Protein AF-A0A9P3IAA7-F1 (afdb_monomer)

Solvent-accessible surface area (backbone atoms only — not comparable to full-atom values): 5775 Å² total; per-residue (Å²): 60,91,82,37,46,45,64,31,39,49,47,70,70,75,93,69,90,48,53,75,77,46,44,29,39,16,60,76,78,77,61,76,45,78,40,47,75,48,94,86,63,63,28,34,35,35,47,88,70,21,44,81,40,59,18,89,71,31,34,26,15,42,34,41,32,26,40,38,99,86,71,50,74,48,78,49,77,42,77,58,59,39,51,36,80,66,60,62,57,66,86,73,89,83,85,84,88,129

Nearest PDB structures (foldseek):
  7ox5-assembly2_C  TM=5.472E-01  e=3.573E-01  Homo sapiens
  7ox5-assembly4_G  TM=4.631E-01  e=7.763E-01  Homo sapiens
  7ox5-assembly1_A  TM=4.453E-01  e=1.790E+00  Homo sapiens
  8cem-assembly1_E  TM=3.530E-01  e=1.589E+00  Bos taurus

Radius of gyration: 12.94 Å; Cα contacts (8 Å, |Δi|>4): 190; chains: 1; bounding box: 30×28×33 Å

Structure (mmCIF, N/CA/C/O backbone):
data_AF-A0A9P3IAA7-F1
#
_entry.id   AF-A0A9P3IAA7-F1
#
loop_
_atom_site.group_PDB
_atom_site.id
_atom_site.type_symbol
_atom_site.label_atom_id
_atom_site.label_alt_id
_atom_site.label_comp_id
_atom_site.label_asym_id
_atom_site.label_entity_id
_atom_site.label_seq_id
_atom_site.pdbx_PDB_ins_code
_atom_site.Cartn_x
_atom_site.Cartn_y
_atom_site.Cartn_z
_atom_site.occupancy
_atom_site.B_iso_or_equiv
_atom_site.auth_seq_id
_atom_site.auth_comp_id
_atom_site.auth_asym_id
_atom_site.auth_atom_id
_atom_site.pdbx_PDB_model_num
ATOM 1 N N . MET A 1 1 ? -3.677 8.009 -9.452 1.00 58.97 1 MET A N 1
ATOM 2 C CA . MET A 1 1 ? -4.013 9.448 -9.446 1.00 58.97 1 MET A CA 1
ATOM 3 C C . MET A 1 1 ? -3.093 10.214 -10.387 1.00 58.97 1 MET A C 1
ATOM 5 O O . MET A 1 1 ? -1.953 9.780 -10.540 1.00 58.97 1 MET A O 1
ATOM 9 N N . PRO A 1 2 ? -3.538 11.320 -11.012 1.00 60.94 2 PRO A N 1
ATOM 10 C CA . PRO A 1 2 ? -2.639 12.205 -11.751 1.00 60.94 2 PRO A CA 1
ATOM 11 C C . PRO A 1 2 ? -1.542 12.714 -10.799 1.00 60.94 2 PRO A C 1
ATOM 13 O O . PRO A 1 2 ? -1.855 13.209 -9.721 1.00 60.94 2 PRO A O 1
ATOM 16 N N . GLY A 1 3 ? -0.266 12.527 -11.150 1.00 81.12 3 GLY A N 1
ATOM 17 C CA . GLY A 1 3 ? 0.886 12.977 -10.349 1.00 81.12 3 GLY A CA 1
ATOM 18 C C . GLY A 1 3 ? 1.709 11.876 -9.666 1.00 81.12 3 GLY A C 1
ATOM 19 O O . GLY A 1 3 ? 2.835 12.147 -9.249 1.00 81.12 3 GLY A O 1
ATOM 20 N N . SER A 1 4 ? 1.214 10.633 -9.589 1.00 88.56 4 SER A N 1
ATOM 21 C CA . SER A 1 4 ? 2.032 9.510 -9.105 1.00 88.56 4 SER A CA 1
ATOM 22 C C . SER A 1 4 ? 3.189 9.212 -10.062 1.00 88.56 4 SER A C 1
ATOM 24 O O . SER A 1 4 ? 3.004 9.159 -11.275 1.00 88.56 4 SER A O 1
ATOM 26 N N . ASN A 1 5 ? 4.380 8.986 -9.523 1.00 89.25 5 ASN A N 1
ATOM 27 C CA . ASN A 1 5 ? 5.586 8.605 -10.252 1.00 89.25 5 ASN A CA 1
ATOM 28 C C . ASN A 1 5 ? 6.504 7.773 -9.326 1.00 89.25 5 ASN A C 1
ATOM 30 O O . ASN A 1 5 ? 6.193 7.628 -8.143 1.00 89.25 5 ASN A O 1
ATOM 34 N N . PRO A 1 6 ? 7.628 7.214 -9.811 1.00 87.12 6 PRO A N 1
ATOM 35 C CA . PRO A 1 6 ? 8.503 6.387 -8.978 1.00 87.12 6 PRO A CA 1
ATOM 36 C C . PRO A 1 6 ? 9.022 7.050 -7.691 1.00 87.12 6 PRO A C 1
ATOM 38 O O . PRO A 1 6 ? 9.380 6.326 -6.774 1.00 87.12 6 PRO A O 1
ATOM 41 N N . TYR A 1 7 ? 9.048 8.382 -7.597 1.00 89.88 7 TYR A N 1
ATOM 42 C CA . TYR A 1 7 ? 9.532 9.143 -6.435 1.00 89.88 7 TYR A CA 1
ATOM 43 C C . TYR A 1 7 ? 8.407 9.751 -5.586 1.00 89.88 7 TYR A C 1
ATOM 45 O O . TYR A 1 7 ? 8.663 10.346 -4.543 1.00 89.88 7 TYR A O 1
ATOM 53 N N . TRP A 1 8 ? 7.162 9.638 -6.044 1.00 92.12 8 TRP A N 1
ATOM 54 C CA . TRP A 1 8 ? 5.985 10.131 -5.346 1.00 92.12 8 TRP A CA 1
ATOM 55 C C . TRP A 1 8 ? 4.815 9.203 -5.630 1.00 92.12 8 TRP A C 1
ATOM 57 O O . TRP A 1 8 ? 4.233 9.216 -6.716 1.00 92.12 8 TRP A O 1
ATOM 67 N N . PHE A 1 9 ? 4.456 8.387 -4.651 1.00 93.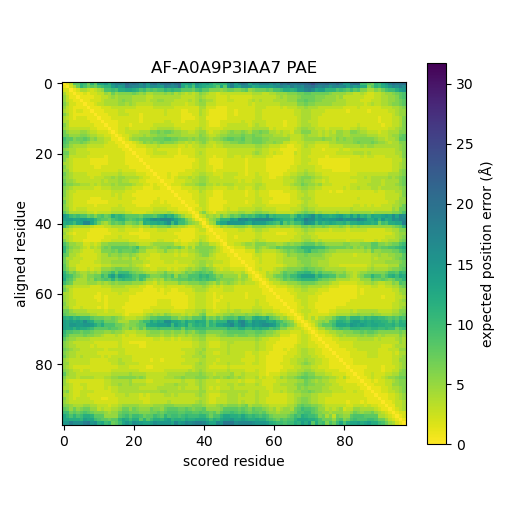69 9 PHE A N 1
ATOM 68 C CA . PHE A 1 9 ? 3.396 7.409 -4.802 1.00 93.69 9 PHE A CA 1
ATOM 69 C C . PHE A 1 9 ? 2.119 7.890 -4.128 1.00 93.69 9 PHE A C 1
ATOM 71 O O . PHE A 1 9 ? 2.148 8.325 -2.980 1.00 93.69 9 PHE A O 1
ATOM 78 N N . ALA A 1 10 ? 0.999 7.794 -4.839 1.00 94.31 10 ALA A N 1
ATOM 79 C CA . ALA A 1 10 ? -0.314 8.130 -4.308 1.00 94.31 10 ALA A CA 1
ATOM 80 C C . ALA A 1 10 ? -1.324 7.086 -4.774 1.00 94.31 10 ALA A C 1
ATOM 82 O O . ALA A 1 10 ? -1.442 6.830 -5.976 1.00 94.31 10 ALA A O 1
ATOM 83 N N . ILE A 1 11 ? -2.058 6.507 -3.831 1.00 93.62 11 ILE A N 1
ATOM 84 C CA . ILE A 1 11 ? -3.126 5.550 -4.111 1.00 93.62 11 ILE A CA 1
ATOM 85 C C . ILE A 1 11 ? -4.406 5.982 -3.435 1.00 93.62 11 ILE A C 1
ATOM 87 O O . ILE A 1 11 ? -4.388 6.538 -2.340 1.00 93.62 11 ILE A O 1
ATOM 91 N N . GLN A 1 12 ? -5.510 5.697 -4.107 1.00 93.56 12 GLN A N 1
ATOM 92 C CA . GLN A 1 12 ? -6.836 5.804 -3.535 1.00 93.56 12 GLN A CA 1
ATOM 93 C C . GLN A 1 12 ? -7.308 4.399 -3.187 1.00 93.56 12 GLN A C 1
ATOM 95 O O . GLN A 1 12 ? -7.150 3.491 -4.003 1.00 93.56 12 GLN A O 1
ATOM 100 N N . ILE A 1 13 ? -7.864 4.228 -1.993 1.00 92.12 13 ILE A N 1
ATOM 101 C CA . ILE A 1 13 ? -8.488 2.968 -1.587 1.00 92.12 13 ILE A CA 1
ATOM 102 C C . ILE A 1 13 ? -10.001 3.114 -1.758 1.00 92.12 13 ILE A C 1
ATOM 104 O O . ILE A 1 13 ? -10.590 4.074 -1.266 1.00 92.12 13 ILE A O 1
ATOM 108 N N . LEU A 1 14 ? -10.608 2.184 -2.492 1.00 90.38 14 LEU A N 1
ATOM 109 C CA . LEU A 1 14 ? -12.031 2.169 -2.836 1.00 90.38 14 LEU A CA 1
ATOM 110 C C . LEU A 1 14 ? -12.649 0.827 -2.425 1.00 90.38 14 LEU A C 1
ATOM 112 O O . LEU A 1 14 ? -11.933 -0.164 -2.305 1.00 90.38 14 LEU A O 1
ATOM 116 N N . GLY A 1 15 ? -13.974 0.793 -2.253 1.00 87.12 15 GLY A N 1
ATOM 117 C CA . GLY A 1 15 ? -14.717 -0.449 -1.985 1.00 87.12 15 GLY A CA 1
ATOM 118 C C . GLY A 1 15 ? -14.533 -1.034 -0.581 1.00 87.12 15 GLY A C 1
ATOM 119 O O . GLY A 1 15 ? -14.878 -2.189 -0.361 1.00 87.12 15 GLY A O 1
ATOM 120 N N . VAL A 1 16 ? -13.994 -0.246 0.348 1.00 85.94 16 VAL A N 1
ATOM 121 C CA . VAL A 1 16 ? -13.877 -0.582 1.775 1.00 85.94 16 VAL A CA 1
ATOM 122 C C . VAL A 1 16 ? -15.219 -0.399 2.475 1.00 85.94 16 VAL A C 1
ATOM 124 O O . VAL A 1 16 ? -16.000 0.478 2.094 1.00 85.94 16 VAL A O 1
ATOM 127 N N . VAL A 1 17 ? -15.498 -1.244 3.468 1.00 82.19 17 VAL A N 1
ATOM 128 C CA . VAL A 1 17 ? -16.778 -1.231 4.194 1.00 82.19 17 VAL A CA 1
ATOM 129 C C . VAL A 1 17 ? -16.696 -0.290 5.389 1.00 82.19 17 VAL A C 1
ATOM 131 O O . VAL A 1 17 ? -17.622 0.486 5.628 1.00 82.19 17 VAL A O 1
ATOM 134 N N . ASP A 1 18 ? -15.572 -0.330 6.100 1.00 88.50 18 ASP A N 1
ATOM 135 C CA . ASP A 1 18 ? -15.335 0.444 7.309 1.00 88.50 18 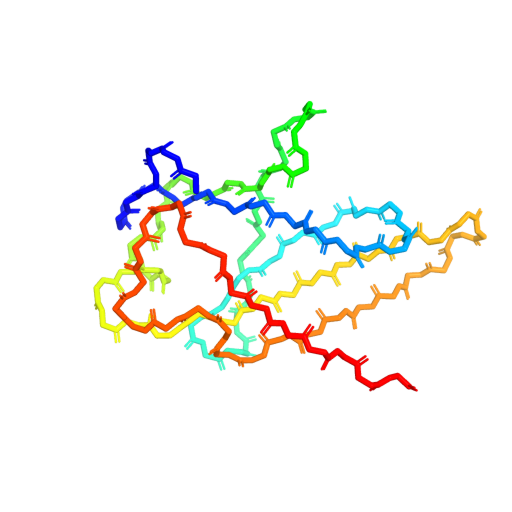ASP A CA 1
ATOM 136 C C . ASP A 1 18 ? -14.318 1.579 7.084 1.00 88.50 18 ASP A C 1
ATOM 138 O O . ASP A 1 18 ? -13.734 1.757 6.008 1.00 88.50 18 ASP A O 1
ATOM 142 N N . ALA A 1 19 ? -14.113 2.406 8.114 1.00 89.56 19 ALA A N 1
ATOM 143 C CA . ALA A 1 19 ? -13.162 3.508 8.049 1.00 89.56 19 ALA A CA 1
ATOM 144 C C . ALA A 1 19 ? -11.725 2.973 7.956 1.00 89.56 19 ALA A C 1
ATOM 146 O O . ALA A 1 19 ? -11.274 2.213 8.814 1.00 89.56 19 ALA A O 1
ATOM 147 N N . VAL A 1 20 ? -10.981 3.409 6.938 1.00 92.44 20 VAL A N 1
ATOM 148 C CA . VAL A 1 20 ? -9.571 3.035 6.777 1.00 92.44 20 VAL A CA 1
ATOM 149 C C . VAL A 1 20 ? -8.716 3.835 7.752 1.00 92.44 20 VAL A C 1
ATOM 151 O O . VAL A 1 20 ? -8.561 5.047 7.613 1.00 92.44 20 VAL A O 1
ATOM 154 N N . GLU A 1 21 ? -8.120 3.141 8.713 1.00 92.81 21 GLU A N 1
ATOM 155 C CA . GLU A 1 21 ? -7.218 3.722 9.707 1.00 92.81 21 GLU A CA 1
ATOM 156 C C . GLU A 1 21 ? -5.778 3.778 9.191 1.00 92.81 21 GLU A C 1
ATOM 158 O O . GLU A 1 21 ? -5.041 4.729 9.465 1.00 92.81 21 GLU A O 1
ATOM 163 N N . LYS A 1 22 ? -5.362 2.760 8.429 1.00 95.25 22 LYS A N 1
ATOM 164 C CA . LYS A 1 22 ? -3.972 2.613 7.998 1.00 95.25 22 LYS A CA 1
ATOM 165 C C . LYS A 1 22 ? -3.876 1.953 6.633 1.00 95.25 22 LYS A C 1
ATOM 167 O O . LYS A 1 22 ? -4.542 0.957 6.363 1.00 95.25 22 LYS A O 1
ATOM 172 N N . VAL A 1 23 ? -2.976 2.467 5.799 1.00 96.31 23 VAL A N 1
ATOM 173 C CA . VAL A 1 23 ? -2.582 1.823 4.543 1.00 96.31 23 VAL A CA 1
ATOM 174 C C . VAL A 1 23 ? -1.076 1.662 4.514 1.00 96.31 23 VAL A C 1
ATOM 176 O O . VAL A 1 23 ? -0.329 2.592 4.818 1.00 96.31 23 VAL A O 1
ATOM 179 N N . GLU A 1 24 ? -0.624 0.474 4.138 1.00 97.75 24 GLU A N 1
ATOM 180 C CA . GLU A 1 24 ? 0.785 0.134 4.017 1.00 97.75 24 GLU A CA 1
ATOM 181 C C . GLU A 1 24 ? 1.067 -0.514 2.667 1.00 97.75 24 GLU A C 1
ATOM 183 O O . GLU A 1 24 ? 0.208 -1.165 2.073 1.00 97.75 24 GLU A O 1
ATOM 188 N N . ILE A 1 25 ? 2.301 -0.367 2.196 1.00 97.06 25 ILE A N 1
ATOM 189 C CA . ILE A 1 25 ? 2.768 -1.002 0.967 1.00 97.06 25 ILE A CA 1
ATOM 190 C C . ILE A 1 25 ? 4.041 -1.803 1.200 1.00 97.06 25 ILE A C 1
ATOM 192 O O . ILE A 1 25 ? 4.826 -1.510 2.104 1.00 97.06 25 ILE A O 1
ATOM 196 N N . SER A 1 26 ? 4.254 -2.808 0.357 1.00 96.88 26 SER A N 1
ATOM 197 C CA . SER A 1 26 ? 5.436 -3.660 0.405 1.00 96.88 26 SER A CA 1
ATOM 198 C C . SER A 1 26 ? 5.832 -4.148 -0.983 1.00 96.88 26 SER A C 1
ATOM 200 O O . SER A 1 26 ? 4.976 -4.447 -1.808 1.00 96.88 26 SER A O 1
ATOM 202 N N . LYS A 1 27 ? 7.136 -4.291 -1.228 1.00 94.88 27 LYS A N 1
ATOM 203 C CA . LYS A 1 27 ? 7.672 -4.932 -2.443 1.00 94.88 27 LYS A CA 1
ATOM 204 C C . LYS A 1 27 ? 7.814 -6.455 -2.318 1.00 94.88 27 LYS A C 1
ATOM 206 O O . LYS A 1 27 ? 8.057 -7.123 -3.313 1.00 94.88 27 LYS A O 1
ATOM 211 N N . ASP A 1 28 ? 7.739 -6.986 -1.096 1.00 92.50 28 ASP A N 1
ATOM 212 C CA . ASP A 1 28 ? 8.047 -8.388 -0.768 1.00 92.50 28 ASP A CA 1
ATOM 213 C C . ASP A 1 28 ? 6.998 -9.048 0.143 1.00 92.50 28 ASP A C 1
ATOM 215 O O . ASP A 1 28 ? 7.146 -10.206 0.519 1.00 92.50 28 ASP A O 1
ATOM 219 N N . ALA A 1 29 ? 5.938 -8.315 0.500 1.00 93.62 29 ALA A N 1
ATOM 220 C CA . ALA A 1 29 ? 4.883 -8.723 1.429 1.00 93.62 29 ALA A CA 1
ATOM 221 C C . ALA A 1 29 ? 5.370 -9.103 2.846 1.00 93.62 29 ALA A C 1
ATOM 223 O O . ALA A 1 29 ? 4.585 -9.604 3.652 1.00 93.62 29 ALA A O 1
ATOM 224 N N . SER A 1 30 ? 6.626 -8.805 3.190 1.00 93.31 30 SER A N 1
ATOM 225 C CA . SER A 1 30 ? 7.234 -9.091 4.495 1.00 93.31 30 SER A CA 1
ATOM 226 C C . SER A 1 30 ? 7.531 -7.816 5.286 1.00 93.31 30 SER A C 1
ATOM 228 O O . SER A 1 30 ? 7.259 -7.750 6.483 1.00 93.31 30 SER A O 1
ATOM 230 N N . SER A 1 31 ? 8.012 -6.773 4.603 1.00 94.69 31 SER A N 1
ATOM 231 C CA . SER A 1 31 ? 8.364 -5.479 5.187 1.00 94.69 31 SER A CA 1
ATOM 232 C C . SER A 1 31 ? 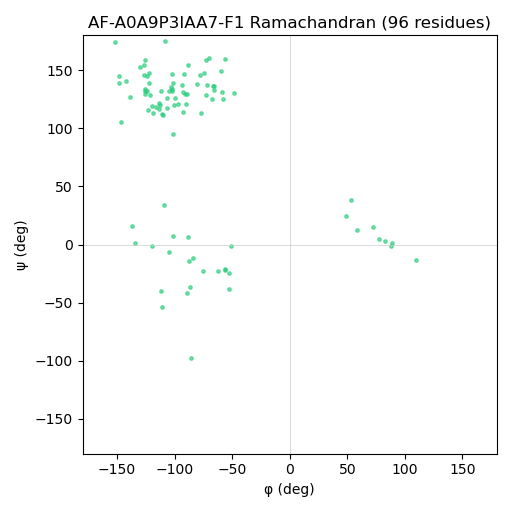7.402 -4.410 4.689 1.00 94.69 31 SER A C 1
ATOM 234 O O . SER A 1 31 ? 7.307 -4.166 3.484 1.00 94.69 31 SER A O 1
ATOM 236 N N . TRP A 1 32 ? 6.685 -3.777 5.614 1.00 96.25 32 TRP A N 1
ATOM 237 C CA . TRP A 1 32 ? 5.560 -2.896 5.308 1.00 96.25 32 TRP A CA 1
ATOM 238 C C . TRP A 1 32 ? 5.894 -1.452 5.652 1.00 96.25 32 TRP A C 1
ATOM 240 O O . TRP A 1 32 ? 6.432 -1.161 6.716 1.00 96.25 32 TRP A O 1
ATOM 250 N N . THR A 1 33 ? 5.608 -0.548 4.719 1.00 97.12 33 THR A N 1
ATOM 251 C CA . THR A 1 33 ? 5.823 0.893 4.880 1.00 97.12 33 THR A CA 1
ATOM 252 C C . THR A 1 33 ? 4.480 1.593 4.910 1.00 97.12 33 THR A C 1
ATOM 254 O O . THR A 1 33 ? 3.708 1.480 3.958 1.00 97.12 33 THR A O 1
ATOM 257 N N . SER A 1 34 ? 4.205 2.313 5.995 1.00 96.75 34 SER A N 1
ATOM 258 C CA . SER A 1 34 ? 2.957 3.054 6.151 1.00 96.75 34 SER A CA 1
ATOM 259 C C . SER A 1 34 ? 2.911 4.276 5.234 1.00 96.75 34 SER A C 1
ATOM 261 O O . SER A 1 34 ? 3.887 5.015 5.097 1.00 96.75 34 SER A O 1
ATOM 263 N N . LEU A 1 35 ? 1.753 4.484 4.620 1.00 96.69 35 LEU A N 1
ATOM 264 C CA . LEU A 1 35 ? 1.433 5.669 3.842 1.00 96.69 35 LEU A CA 1
ATOM 265 C C . LEU A 1 35 ? 0.832 6.749 4.745 1.00 96.69 35 LEU A C 1
ATOM 267 O O . LEU A 1 35 ? 0.206 6.458 5.764 1.00 96.69 35 LEU A O 1
ATOM 271 N N . ARG A 1 36 ? 0.969 8.011 4.340 1.00 95.44 36 ARG A N 1
ATOM 272 C CA . ARG A 1 36 ? 0.324 9.148 5.004 1.00 95.44 36 ARG A CA 1
ATOM 273 C C . ARG A 1 36 ? -1.039 9.424 4.372 1.00 95.44 36 ARG A C 1
ATOM 275 O O . ARG A 1 36 ? -1.113 9.590 3.156 1.00 95.44 36 ARG A O 1
ATOM 282 N N . ALA A 1 37 ? -2.086 9.545 5.183 1.00 93.75 37 ALA A N 1
ATOM 283 C CA . ALA A 1 37 ? -3.398 9.984 4.716 1.00 93.75 37 ALA A CA 1
ATOM 284 C C . ALA A 1 37 ? -3.364 11.450 4.247 1.00 93.75 37 ALA A C 1
ATOM 286 O O . ALA A 1 37 ? -2.793 12.320 4.907 1.00 93.75 37 ALA A O 1
ATOM 287 N N . MET A 1 38 ? -4.005 11.732 3.116 1.00 89.88 38 MET A N 1
ATOM 288 C CA . MET A 1 38 ? -4.321 13.083 2.653 1.00 89.88 38 MET A CA 1
ATOM 289 C C . MET A 1 38 ? -5.797 13.319 2.989 1.00 89.88 38 MET A C 1
ATOM 291 O O . MET A 1 38 ? -6.669 12.864 2.250 1.00 89.88 38 MET A O 1
ATOM 295 N N . GLY A 1 39 ? -6.055 13.950 4.139 1.00 74.50 39 GLY A N 1
ATOM 296 C CA . GLY A 1 39 ? -7.292 13.881 4.938 1.00 74.50 39 GLY A CA 1
ATOM 297 C C . GLY A 1 39 ? -8.662 14.127 4.284 1.00 74.50 39 GLY A C 1
ATOM 298 O O . GLY A 1 39 ? -9.658 13.991 4.978 1.00 74.50 39 GLY A O 1
ATOM 299 N N . GLU A 1 40 ? -8.753 14.437 2.991 1.00 67.12 40 GLU A N 1
ATOM 300 C CA . GLU A 1 40 ? -10.018 14.750 2.305 1.00 67.12 40 GLU A CA 1
ATOM 301 C C . GLU A 1 40 ? -10.374 13.798 1.146 1.00 67.12 40 GLU A C 1
ATOM 303 O O . GLU A 1 40 ? -11.412 13.974 0.518 1.00 67.12 40 GLU A O 1
ATOM 308 N N . SER A 1 41 ? -9.546 12.796 0.810 1.00 70.31 41 SER A N 1
ATOM 309 C CA . SER A 1 41 ? -9.689 12.117 -0.501 1.00 70.31 41 SER A CA 1
ATOM 310 C C . SER A 1 41 ? -9.568 10.587 -0.534 1.00 70.31 41 SER A C 1
ATOM 312 O O . SER A 1 41 ? -9.388 10.028 -1.616 1.00 70.31 41 SER A O 1
ATOM 314 N N . ALA A 1 42 ? -9.660 9.883 0.603 1.00 87.50 42 ALA A N 1
ATOM 315 C CA . ALA A 1 42 ? -9.329 8.443 0.693 1.00 87.50 42 ALA A CA 1
ATOM 316 C C . ALA A 1 42 ? -7.964 8.107 0.043 1.00 87.50 42 ALA A C 1
ATOM 318 O O . ALA A 1 42 ? -7.715 6.989 -0.416 1.00 87.50 42 ALA A O 1
ATOM 319 N N . THR A 1 43 ? -7.090 9.118 -0.018 1.00 92.38 43 THR A N 1
ATOM 320 C CA . THR A 1 43 ? -5.806 9.084 -0.707 1.00 92.38 43 THR A CA 1
ATOM 321 C C . THR A 1 43 ? -4.703 8.925 0.306 1.00 92.38 43 THR A C 1
ATOM 323 O O . THR A 1 43 ? -4.645 9.635 1.312 1.00 92.38 43 THR A O 1
ATOM 326 N N . TRP A 1 44 ? -3.778 8.041 -0.021 1.00 95.12 44 TRP A N 1
ATOM 327 C CA . TRP A 1 44 ? -2.649 7.682 0.807 1.00 95.12 44 TRP A CA 1
ATOM 328 C C . TRP A 1 44 ? -1.373 7.867 0.006 1.00 95.12 44 TRP A C 1
ATOM 330 O O . TRP A 1 44 ? -1.292 7.439 -1.148 1.00 95.12 44 TRP A O 1
ATOM 340 N N . VAL A 1 45 ? -0.385 8.534 0.603 1.00 95.19 45 VAL A N 1
ATOM 341 C CA . VAL A 1 45 ? 0.833 8.941 -0.101 1.00 95.19 45 VAL A CA 1
ATOM 342 C C . VAL A 1 45 ? 2.103 8.426 0.559 1.00 95.19 45 VAL A C 1
ATOM 344 O O . VAL A 1 45 ? 2.215 8.384 1.784 1.00 95.19 45 VAL A O 1
ATOM 347 N N . LEU A 1 46 ? 3.088 8.105 -0.276 1.00 94.94 46 LEU A N 1
ATOM 348 C CA . LEU A 1 46 ? 4.486 7.950 0.108 1.00 94.94 46 LEU A CA 1
ATOM 349 C C . LEU A 1 46 ? 5.321 8.904 -0.739 1.00 94.94 46 LEU A C 1
ATOM 351 O O . LEU A 1 46 ? 5.373 8.774 -1.961 1.00 94.94 46 LEU A O 1
ATO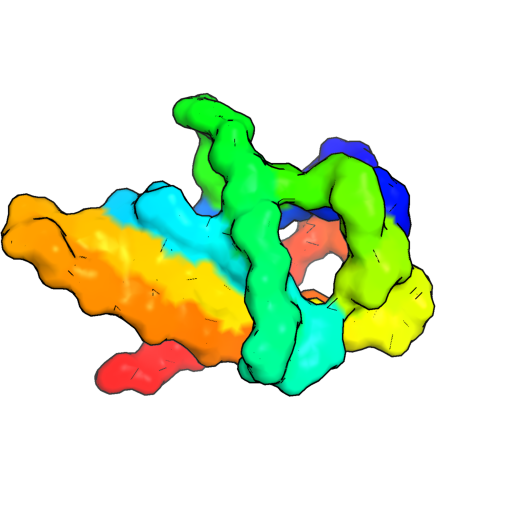M 355 N N . GLY A 1 47 ? 5.951 9.870 -0.075 1.00 88.19 47 GLY A N 1
ATOM 356 C CA . GLY A 1 47 ? 6.909 10.770 -0.707 1.00 88.19 47 GLY A CA 1
ATOM 357 C C . GLY A 1 47 ? 8.302 10.150 -0.718 1.00 88.19 47 GLY A C 1
ATOM 358 O O . GLY A 1 47 ? 8.622 9.319 -1.562 1.00 88.19 47 GLY A O 1
ATOM 359 N N . SER A 1 48 ? 9.134 10.537 0.250 1.00 88.06 48 SER A N 1
ATOM 360 C CA . SER A 1 48 ? 10.521 10.077 0.339 1.00 88.06 48 SER A CA 1
ATOM 361 C C . SER A 1 48 ? 10.634 8.551 0.441 1.00 88.06 48 SER A C 1
ATOM 363 O O . SER A 1 48 ? 9.982 7.909 1.264 1.00 88.06 48 SER A O 1
ATOM 365 N N . GLY A 1 49 ? 11.507 7.966 -0.384 1.00 87.19 49 GLY A N 1
ATOM 366 C CA . GLY A 1 49 ? 11.776 6.529 -0.386 1.00 87.19 49 GLY A CA 1
ATOM 367 C C . GLY A 1 49 ? 10.775 5.694 -1.185 1.00 87.19 49 GLY A C 1
ATOM 368 O O . GLY A 1 49 ? 10.926 4.469 -1.217 1.00 87.19 49 GLY A O 1
ATOM 369 N N . ALA A 1 50 ? 9.791 6.316 -1.848 1.00 89.69 50 ALA A N 1
ATOM 370 C CA . ALA A 1 50 ? 8.843 5.621 -2.716 1.00 89.69 50 ALA A CA 1
ATOM 371 C C . ALA A 1 50 ? 9.556 4.763 -3.772 1.00 89.69 50 ALA A C 1
ATOM 373 O O . ALA A 1 50 ? 9.178 3.613 -3.995 1.00 89.69 50 ALA A O 1
ATOM 374 N N . GLU A 1 51 ? 10.664 5.245 -4.330 1.00 91.31 51 GLU A N 1
ATOM 375 C CA . GLU A 1 51 ? 11.426 4.576 -5.384 1.00 91.31 51 GLU A CA 1
ATOM 376 C C . GLU A 1 51 ? 12.007 3.224 -4.953 1.00 91.31 51 GLU A C 1
ATOM 378 O O . GLU A 1 51 ? 12.258 2.347 -5.787 1.00 91.31 51 GLU A O 1
ATOM 383 N N . LYS A 1 52 ? 12.181 3.012 -3.643 1.00 91.19 52 LYS A N 1
ATOM 384 C CA . LYS A 1 52 ? 12.660 1.746 -3.071 1.00 91.19 52 LYS A CA 1
ATOM 385 C C . LYS A 1 52 ? 11.586 0.660 -3.073 1.00 91.19 52 LYS A C 1
ATOM 387 O O . LYS A 1 52 ? 11.937 -0.521 -3.031 1.00 91.19 52 LYS A O 1
ATOM 392 N N . ILE A 1 53 ? 10.313 1.052 -3.127 1.00 91.00 53 ILE A N 1
ATOM 393 C CA . ILE A 1 53 ? 9.153 0.159 -3.038 1.00 91.00 53 ILE A CA 1
ATOM 394 C C . ILE A 1 53 ? 8.427 0.093 -4.382 1.00 91.00 53 ILE A C 1
ATOM 396 O O . ILE A 1 53 ? 8.282 -0.991 -4.934 1.00 91.00 53 ILE A O 1
ATOM 400 N N . VAL A 1 54 ? 8.051 1.245 -4.943 1.00 89.00 54 VAL A N 1
ATOM 401 C CA . VAL A 1 54 ? 7.234 1.363 -6.166 1.00 89.00 54 VAL A CA 1
ATOM 402 C C . VAL A 1 54 ? 8.045 1.681 -7.424 1.00 89.00 54 VAL A C 1
ATOM 404 O O . VAL A 1 54 ? 7.477 1.965 -8.479 1.00 89.00 54 VAL A O 1
ATOM 407 N N . GLY A 1 55 ? 9.378 1.673 -7.314 1.00 81.38 55 GLY A N 1
ATOM 408 C CA . GLY A 1 55 ? 10.275 1.921 -8.440 1.00 81.38 55 GLY A CA 1
ATOM 409 C C . GLY A 1 55 ? 10.039 0.971 -9.619 1.00 81.38 55 GLY A C 1
ATOM 410 O O . GLY A 1 55 ? 9.471 -0.112 -9.467 1.00 81.38 55 GLY A O 1
ATOM 411 N N . VAL A 1 56 ? 10.505 1.389 -10.797 1.00 76.06 56 VAL A N 1
ATOM 412 C CA . VAL A 1 56 ? 10.300 0.687 -12.073 1.00 76.06 56 VAL A CA 1
ATOM 413 C C . VAL A 1 56 ? 10.624 -0.805 -11.948 1.00 76.06 56 VAL A C 1
ATOM 415 O O . VAL A 1 56 ? 11.687 -1.177 -11.450 1.00 76.06 56 VAL A O 1
ATOM 418 N N . GLY A 1 57 ? 9.712 -1.659 -12.419 1.00 82.12 57 GLY A N 1
ATOM 419 C CA . GLY A 1 57 ? 9.922 -3.105 -12.459 1.00 82.12 57 GLY A CA 1
ATOM 420 C C . GLY A 1 57 ? 9.487 -3.865 -11.202 1.00 82.12 57 GLY A C 1
ATOM 421 O O . GLY A 1 57 ? 9.648 -5.082 -11.170 1.00 82.12 57 GLY A O 1
ATOM 422 N N . ARG A 1 58 ? 8.930 -3.197 -10.181 1.00 87.62 58 ARG A N 1
ATOM 423 C CA . ARG A 1 58 ? 8.511 -3.848 -8.928 1.00 87.62 58 ARG A CA 1
ATOM 424 C C . ARG A 1 58 ? 7.006 -4.016 -8.830 1.00 87.62 58 ARG A C 1
ATOM 426 O O . ARG A 1 58 ? 6.258 -3.066 -9.039 1.00 87.62 58 ARG A O 1
ATOM 433 N N . THR A 1 59 ? 6.575 -5.218 -8.467 1.00 93.62 59 THR A N 1
ATOM 434 C CA . THR A 1 59 ? 5.213 -5.429 -7.984 1.00 93.62 59 THR A CA 1
ATOM 435 C C . THR A 1 59 ? 5.087 -4.891 -6.565 1.00 93.62 59 THR A C 1
ATOM 437 O O . THR A 1 59 ? 6.044 -4.916 -5.789 1.00 93.62 59 THR A O 1
ATOM 440 N N . VAL A 1 60 ? 3.905 -4.388 -6.226 1.00 95.31 60 VAL A N 1
ATOM 441 C CA . VAL A 1 60 ? 3.632 -3.821 -4.905 1.00 95.31 60 VAL A CA 1
ATOM 442 C C . VAL A 1 60 ? 2.418 -4.517 -4.318 1.00 95.31 60 VAL A C 1
ATOM 444 O O . VAL A 1 60 ? 1.382 -4.663 -4.963 1.00 95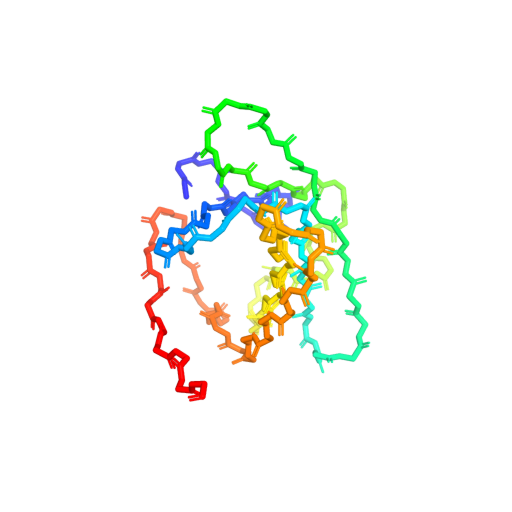.31 60 VAL A O 1
ATOM 447 N N . SER A 1 61 ? 2.577 -4.972 -3.086 1.00 96.25 61 SER A N 1
ATOM 448 C CA . SER A 1 61 ? 1.518 -5.475 -2.223 1.00 96.25 61 SER A CA 1
ATOM 449 C C . SER A 1 61 ? 0.974 -4.329 -1.379 1.00 96.25 61 SER A C 1
ATOM 451 O O . SER A 1 61 ? 1.726 -3.431 -0.996 1.00 96.25 61 SER A O 1
ATOM 453 N N . VAL A 1 62 ? -0.315 -4.373 -1.071 1.00 96.00 62 VAL A N 1
ATOM 454 C CA . VAL A 1 62 ? -1.017 -3.357 -0.286 1.00 96.00 62 VAL A CA 1
ATOM 455 C C . VAL A 1 62 ? -1.637 -4.031 0.927 1.00 96.00 62 VAL A C 1
ATOM 457 O O . VAL A 1 62 ? -2.163 -5.137 0.834 1.00 96.00 62 VAL A O 1
ATOM 460 N N . ARG A 1 63 ? -1.560 -3.374 2.077 1.00 96.19 63 ARG A N 1
ATOM 461 C CA . ARG A 1 63 ? -2.247 -3.782 3.294 1.00 96.19 63 ARG A CA 1
ATOM 462 C C . ARG A 1 63 ? -3.108 -2.631 3.770 1.00 96.19 63 ARG A C 1
ATOM 464 O O . ARG A 1 63 ? -2.633 -1.500 3.843 1.00 96.19 63 ARG A O 1
ATOM 471 N N . VAL A 1 64 ? -4.356 -2.935 4.081 1.00 94.94 64 VAL A N 1
ATOM 472 C CA . VAL A 1 64 ? -5.352 -1.975 4.546 1.00 94.94 64 VAL A CA 1
ATOM 473 C C . VAL A 1 64 ? -5.836 -2.438 5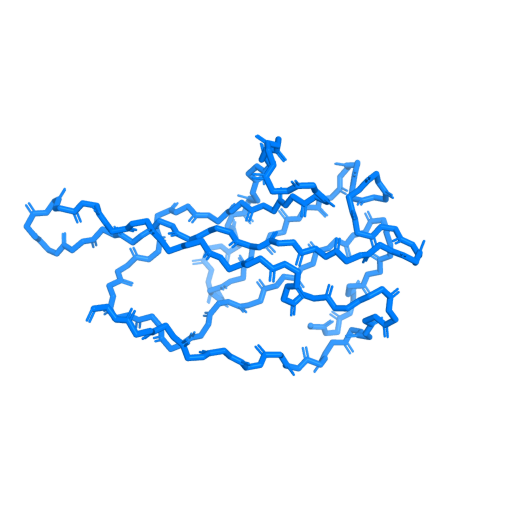.912 1.00 94.94 64 VAL A C 1
ATOM 475 O O . VAL A 1 64 ? -6.190 -3.603 6.078 1.00 94.94 64 VAL A O 1
ATOM 478 N N . THR A 1 65 ? -5.813 -1.539 6.888 1.00 94.56 65 THR A N 1
ATOM 479 C CA . THR A 1 65 ? -6.438 -1.742 8.194 1.00 94.56 65 THR A CA 1
ATOM 480 C C . THR A 1 65 ? -7.692 -0.889 8.254 1.00 94.56 65 THR A C 1
ATOM 482 O O . THR A 1 65 ? -7.613 0.340 8.172 1.00 94.56 65 THR A O 1
ATOM 485 N N . GLU A 1 66 ? -8.832 -1.549 8.393 1.00 92.19 66 GLU A N 1
ATOM 486 C CA . GLU A 1 66 ? -10.129 -0.925 8.619 1.00 92.19 66 GLU A CA 1
ATOM 487 C C . GLU A 1 66 ? -10.510 -1.041 10.095 1.00 92.19 66 GLU A C 1
ATOM 489 O O . GLU A 1 66 ? -10.167 -2.028 10.750 1.00 92.19 66 GLU A O 1
ATOM 494 N N . VAL A 1 67 ? -11.215 -0.039 10.617 1.00 90.38 67 VAL A N 1
ATOM 495 C CA . VAL A 1 67 ? -11.760 -0.039 11.978 1.00 90.38 67 VAL A CA 1
ATOM 496 C C . VAL A 1 67 ? -13.275 0.059 11.894 1.00 90.38 67 VAL A C 1
ATOM 498 O O . VAL A 1 67 ? -13.822 1.093 1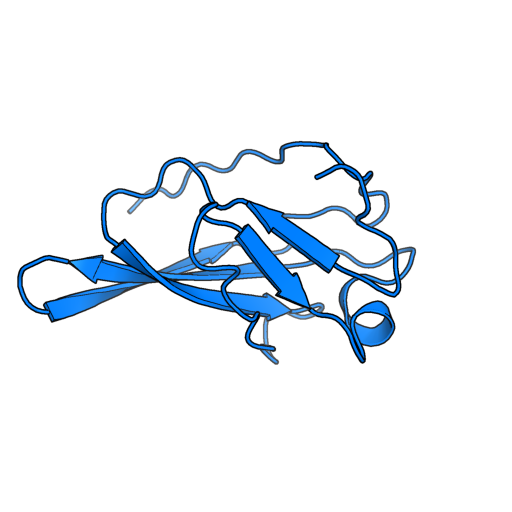1.503 1.00 90.38 67 VAL A O 1
ATOM 501 N N . ALA A 1 68 ? -13.949 -1.016 12.298 1.00 84.94 68 ALA A N 1
ATOM 502 C CA . ALA A 1 68 ? -15.399 -1.050 12.407 1.00 84.94 68 ALA A CA 1
ATOM 503 C C . ALA A 1 68 ? -15.894 -0.170 13.565 1.00 84.94 68 ALA A C 1
ATOM 505 O O . ALA A 1 68 ? -15.164 0.097 14.523 1.00 84.94 68 ALA A O 1
ATOM 506 N N . GLN A 1 69 ? -17.174 0.217 13.544 1.00 75.38 69 GLN A N 1
ATOM 507 C CA . GLN A 1 69 ? -17.787 1.057 14.592 1.00 75.38 69 GLN A CA 1
ATOM 508 C C . GLN A 1 69 ? -17.668 0.481 16.019 1.00 75.38 69 GLN A C 1
ATOM 510 O O . GLN A 1 69 ? -17.737 1.230 16.990 1.00 75.38 69 GLN A O 1
ATOM 515 N N . ALA A 1 70 ? -17.449 -0.831 16.161 1.00 80.50 70 ALA A N 1
ATOM 516 C CA . ALA A 1 70 ? -17.218 -1.501 17.443 1.00 80.50 70 ALA A CA 1
ATOM 517 C C . ALA A 1 70 ? -15.733 -1.542 17.880 1.00 80.50 70 ALA A C 1
ATOM 519 O O . ALA A 1 70 ? -15.401 -2.213 18.855 1.00 80.50 70 ALA A O 1
ATOM 520 N N . GLY A 1 71 ? -14.830 -0.868 17.158 1.00 83.00 71 GLY A N 1
ATOM 521 C CA . GLY A 1 71 ? -13.387 -0.853 17.430 1.00 83.00 71 GLY A CA 1
ATOM 522 C C . GLY A 1 71 ? -12.640 -2.111 16.976 1.00 83.00 71 GLY A C 1
ATOM 523 O O . GLY A 1 71 ? -11.445 -2.243 17.235 1.00 83.00 71 GLY A O 1
ATOM 524 N N . GLN A 1 72 ? -13.318 -3.042 16.299 1.00 88.38 72 GLN A N 1
ATOM 525 C CA . GLN A 1 72 ? -12.673 -4.213 15.715 1.00 88.38 72 GLN A CA 1
ATOM 526 C C . GLN A 1 72 ? -11.858 -3.803 14.486 1.00 88.38 72 GLN A C 1
ATOM 528 O O . GLN A 1 72 ? -12.381 -3.157 13.579 1.00 88.38 72 GLN A O 1
ATOM 533 N N . GLN A 1 73 ? -10.589 -4.214 14.457 1.00 91.38 73 GLN A N 1
ATOM 534 C CA . GLN A 1 73 ? -9.715 -4.026 13.305 1.00 91.38 73 GLN A CA 1
ATOM 535 C C . GLN A 1 73 ? -9.822 -5.207 12.339 1.00 91.38 73 GLN A C 1
ATOM 537 O O . GLN A 1 73 ? -9.655 -6.363 12.734 1.00 91.38 73 GLN A O 1
ATOM 542 N N . LEU A 1 74 ? -10.040 -4.904 11.063 1.00 90.75 74 LEU A N 1
ATOM 543 C CA . LEU A 1 74 ? -9.913 -5.845 9.957 1.00 90.75 74 LEU A CA 1
ATOM 544 C C . LEU A 1 74 ? -8.643 -5.504 9.174 1.00 90.75 74 LEU A C 1
ATOM 546 O O . LEU A 1 74 ? -8.460 -4.367 8.748 1.00 90.75 74 LEU A O 1
ATOM 550 N N . VAL A 1 75 ? -7.757 -6.485 8.982 1.00 92.19 75 VAL A N 1
ATOM 551 C CA . VAL A 1 75 ? -6.528 -6.308 8.195 1.00 92.19 75 VAL A CA 1
ATOM 552 C C . VAL A 1 75 ? -6.643 -7.089 6.894 1.00 92.19 75 VAL A C 1
ATOM 554 O O . VAL A 1 75 ? -6.601 -8.317 6.886 1.00 92.19 75 VAL A O 1
ATOM 557 N N . LEU A 1 76 ? -6.742 -6.362 5.787 1.00 92.06 76 LEU A N 1
ATOM 558 C CA . LEU A 1 76 ? -6.776 -6.907 4.437 1.00 92.06 76 LEU A CA 1
ATOM 559 C C . LEU A 1 76 ? -5.375 -6.833 3.835 1.00 92.06 76 LEU A C 1
ATOM 561 O O . LEU A 1 76 ? -4.805 -5.749 3.717 1.00 92.06 76 LEU A O 1
ATOM 565 N N . GLN A 1 77 ? -4.810 -7.976 3.443 1.00 93.31 77 GLN A N 1
ATOM 566 C CA . GLN A 1 77 ? -3.512 -8.038 2.774 1.00 93.31 77 GLN A CA 1
ATOM 567 C C . GLN A 1 77 ? -3.666 -8.530 1.335 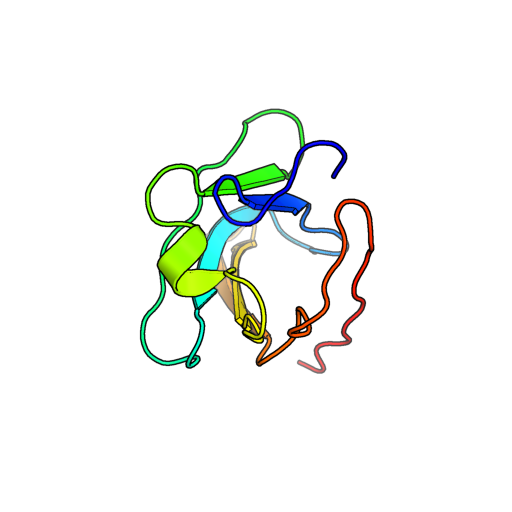1.00 93.31 77 GLN A C 1
ATOM 569 O O . GLN A 1 77 ? -4.037 -9.671 1.078 1.00 93.31 77 GLN A O 1
ATOM 574 N N . LEU A 1 78 ? -3.307 -7.660 0.401 1.00 93.25 78 LEU A N 1
ATOM 575 C CA . LEU A 1 78 ? -3.390 -7.860 -1.034 1.00 93.25 78 LEU A CA 1
ATOM 576 C C . LEU A 1 78 ? -1.972 -7.982 -1.608 1.00 93.25 78 LEU A C 1
ATOM 578 O O . LEU A 1 78 ? -1.199 -7.022 -1.599 1.00 93.25 78 LEU A O 1
ATOM 582 N N . VAL A 1 79 ? -1.599 -9.168 -2.092 1.00 93.94 79 VAL A N 1
ATOM 583 C CA . VAL A 1 79 ? -0.223 -9.462 -2.530 1.00 93.94 79 VAL A CA 1
ATOM 584 C C . VAL A 1 79 ? -0.047 -9.199 -4.028 1.00 93.94 79 VAL A C 1
ATOM 586 O O . VAL A 1 79 ? -0.827 -9.686 -4.839 1.00 93.94 79 VAL A O 1
ATOM 589 N N . ASN A 1 80 ? 1.012 -8.466 -4.396 1.00 93.88 80 ASN A N 1
ATOM 590 C CA . ASN A 1 80 ? 1.400 -8.146 -5.782 1.00 93.88 80 ASN A CA 1
ATOM 591 C C . ASN A 1 80 ? 0.285 -7.505 -6.628 1.00 93.88 80 ASN A C 1
ATOM 593 O O . ASN A 1 80 ? 0.158 -7.772 -7.822 1.00 93.88 80 ASN A O 1
ATOM 597 N N . VAL A 1 81 ? -0.503 -6.638 -5.998 1.00 93.81 81 VAL A N 1
ATOM 598 C CA . VAL A 1 81 ? -1.709 -6.039 -6.578 1.00 93.81 81 VAL A CA 1
ATOM 599 C C . VAL A 1 81 ? -1.480 -4.806 -7.443 1.00 93.81 81 VAL A C 1
ATOM 601 O O . VAL A 1 81 ? -2.364 -4.355 -8.161 1.00 93.81 81 VAL A O 1
ATOM 604 N N . ILE A 1 82 ? -0.278 -4.249 -7.411 1.00 93.12 82 ILE A N 1
ATOM 605 C CA . ILE A 1 82 ? 0.121 -3.203 -8.347 1.00 93.12 82 ILE A CA 1
ATOM 606 C C . ILE A 1 82 ? 1.270 -3.774 -9.172 1.00 93.12 82 ILE A C 1
ATOM 608 O O . ILE A 1 82 ? 2.298 -4.150 -8.601 1.00 93.12 82 ILE A O 1
ATOM 612 N N . PRO A 1 83 ? 1.110 -3.904 -10.497 1.00 93.25 83 PRO A N 1
ATOM 613 C CA . PRO A 1 83 ? 2.081 -4.581 -11.338 1.00 93.25 83 PRO A CA 1
ATOM 614 C C . PRO A 1 83 ? 3.353 -3.749 -11.533 1.00 93.25 83 PRO A C 1
ATOM 616 O O . PRO A 1 83 ? 3.344 -2.525 -11.473 1.00 93.25 83 PRO A O 1
ATOM 619 N N . ALA A 1 84 ? 4.444 -4.422 -11.900 1.00 91.50 84 ALA A N 1
ATOM 620 C CA . ALA A 1 84 ? 5.744 -3.817 -12.215 1.00 91.50 84 ALA A CA 1
ATOM 621 C C . ALA A 1 84 ? 5.718 -2.694 -13.270 1.00 91.50 84 ALA A C 1
ATOM 623 O O . ALA A 1 84 ? 6.616 -1.852 -13.305 1.00 91.50 84 ALA A O 1
ATOM 624 N N . LYS A 1 85 ? 4.705 -2.705 -14.141 1.00 90.06 85 LYS A N 1
ATOM 625 C CA . LYS A 1 85 ? 4.479 -1.725 -15.213 1.00 90.06 85 LYS A CA 1
ATOM 626 C C . LYS A 1 85 ? 3.273 -0.833 -14.916 1.00 90.06 85 LYS A C 1
ATOM 628 O O . LYS A 1 85 ? 2.516 -0.492 -15.824 1.00 90.06 85 LYS A O 1
ATOM 633 N N . TRP A 1 86 ? 3.048 -0.520 -13.644 1.00 91.50 86 TRP A N 1
ATOM 634 C CA . TRP A 1 86 ? 1.928 0.317 -13.247 1.00 91.50 86 TRP A CA 1
ATOM 635 C C . TRP A 1 86 ? 2.003 1.699 -13.901 1.00 91.50 86 TRP A C 1
ATOM 637 O O . TRP A 1 86 ? 3.080 2.228 -14.170 1.00 91.50 86 T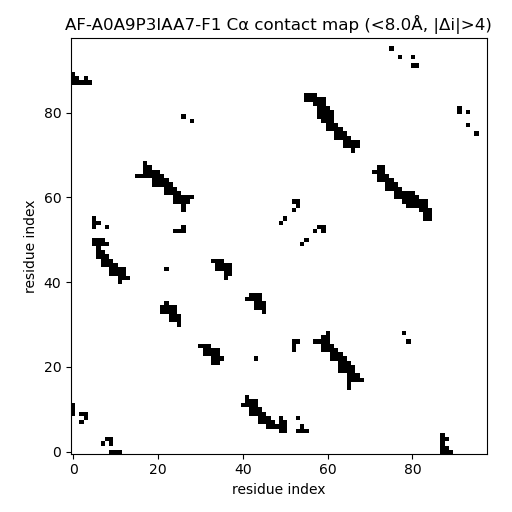RP A O 1
ATOM 647 N N . SER A 1 87 ? 0.837 2.284 -14.157 1.00 89.88 87 SER A N 1
ATOM 648 C CA . SER A 1 87 ? 0.704 3.653 -14.654 1.00 89.88 87 SER A CA 1
ATOM 649 C C . SER A 1 87 ? -0.141 4.493 -13.703 1.00 89.88 87 SER A C 1
ATOM 651 O O . SER A 1 87 ? -1.035 3.996 -13.012 1.00 89.88 87 SER A O 1
ATOM 653 N N . ALA A 1 88 ? 0.171 5.784 -13.627 1.00 91.31 88 ALA A N 1
ATOM 654 C CA . ALA A 1 88 ? -0.564 6.719 -12.792 1.00 91.31 88 ALA A CA 1
ATOM 655 C C . ALA A 1 88 ? -2.004 6.878 -13.299 1.00 91.31 88 ALA A C 1
ATOM 657 O O . ALA A 1 88 ? -2.234 7.075 -14.487 1.00 91.31 88 ALA A O 1
ATOM 658 N N . GLY A 1 89 ? -2.975 6.811 -12.385 1.00 89.75 89 GLY A N 1
ATOM 659 C CA . GLY A 1 89 ? -4.396 6.957 -12.741 1.00 89.75 89 GLY A CA 1
ATOM 660 C C . GLY A 1 89 ? -5.078 5.651 -13.149 1.00 89.75 89 GLY A C 1
ATOM 661 O O . GLY A 1 89 ? -6.276 5.663 -13.395 1.00 89.75 89 GLY A O 1
ATOM 662 N N . THR A 1 90 ? -4.348 4.536 -13.166 1.00 91.94 90 THR A N 1
ATOM 663 C CA . THR A 1 90 ? -4.918 3.202 -13.358 1.00 91.94 90 THR A CA 1
ATOM 664 C C . THR A 1 90 ? -5.512 2.664 -12.056 1.00 91.94 90 THR A C 1
ATOM 666 O O . THR A 1 90 ? -4.895 2.790 -10.995 1.00 91.94 90 THR A O 1
ATOM 669 N N . THR A 1 91 ? -6.681 2.036 -12.160 1.00 93.38 91 THR A N 1
ATOM 670 C CA . THR A 1 91 ? -7.310 1.258 -11.085 1.00 93.38 91 THR A CA 1
ATOM 671 C C . THR A 1 91 ? -6.920 -0.210 -11.226 1.00 93.38 91 THR A C 1
ATOM 673 O O . THR A 1 91 ? -6.925 -0.744 -12.335 1.00 93.38 91 THR A O 1
ATOM 676 N N . TYR A 1 92 ? -6.595 -0.859 -10.108 1.00 92.06 92 TYR A N 1
ATOM 677 C CA . TYR A 1 92 ? -6.364 -2.301 -10.043 1.00 92.06 92 TYR A CA 1
ATOM 678 C C . TYR A 1 92 ? -7.384 -2.903 -9.078 1.00 92.06 92 TYR A C 1
ATOM 680 O O . TYR A 1 92 ? -7.437 -2.508 -7.914 1.00 92.06 92 TYR A O 1
ATOM 688 N N . GLU A 1 93 ? -8.216 -3.811 -9.580 1.00 89.69 93 GLU A N 1
ATOM 689 C CA . GLU A 1 93 ? -9.344 -4.384 -8.843 1.00 89.69 93 GLU A CA 1
ATOM 690 C C . GLU A 1 93 ? -9.008 -5.775 -8.310 1.00 89.69 93 GLU A C 1
ATOM 692 O O . GLU A 1 93 ? -8.392 -6.588 -9.003 1.00 89.69 93 GLU A O 1
ATOM 697 N N . TYR A 1 94 ? -9.437 -6.048 -7.076 1.00 84.12 94 TYR A N 1
ATOM 698 C CA . TYR A 1 94 ? -9.235 -7.324 -6.398 1.00 84.12 94 TYR A CA 1
ATOM 699 C C . TYR A 1 94 ? -10.467 -7.682 -5.582 1.00 84.12 94 TYR A C 1
ATOM 701 O O . TYR A 1 94 ? -11.058 -6.829 -4.924 1.00 84.12 94 TYR A O 1
ATOM 709 N N . THR A 1 95 ? -10.821 -8.963 -5.592 1.00 79.94 95 THR A N 1
ATOM 710 C CA . THR A 1 95 ? -11.860 -9.512 -4.724 1.00 79.94 95 THR A CA 1
ATOM 711 C C . THR A 1 95 ? -11.192 -10.205 -3.550 1.00 79.94 95 THR A C 1
ATOM 713 O O . THR A 1 95 ? -10.428 -11.151 -3.739 1.00 79.94 95 THR A O 1
ATOM 716 N N . VAL A 1 96 ? -11.486 -9.740 -2.338 1.00 72.56 96 VAL A N 1
ATOM 717 C CA . VAL A 1 96 ? -11.153 -10.482 -1.123 1.00 72.56 96 VAL A CA 1
ATOM 718 C C . VAL A 1 96 ? -12.339 -11.375 -0.799 1.00 72.56 96 VAL A C 1
ATOM 720 O O . VAL A 1 96 ? -13.453 -10.890 -0.620 1.00 72.56 96 VAL A O 1
ATOM 723 N N . VAL A 1 97 ? -12.097 -12.681 -0.751 1.00 65.12 97 VAL A N 1
ATOM 724 C CA . VAL A 1 97 ? -13.061 -13.637 -0.207 1.00 65.12 97 VAL A CA 1
ATOM 725 C C . VAL A 1 97 ? -12.706 -13.805 1.266 1.00 65.12 97 VAL A C 1
ATOM 727 O O . VAL A 1 97 ? -11.595 -14.244 1.569 1.00 65.12 97 VAL A O 1
ATOM 730 N N . ILE A 1 98 ? -13.606 -13.363 2.144 1.00 61.94 98 ILE A N 1
ATOM 731 C CA . ILE A 1 98 ? -13.468 -13.406 3.608 1.00 61.94 98 ILE A CA 1
ATOM 732 C C . ILE A 1 98 ? -14.204 -14.631 4.145 1.00 61.94 98 ILE A C 1
ATOM 734 O O . ILE A 1 98 ? -15.316 -14.899 3.634 1.00 61.94 98 ILE A O 1
#

pLDDT: mean 88.97, std 8.23, range [58.97, 97.75]

Secondary structure (DSSP, 8-state):
-TT-BTTBEEEE--S-SSEEEEEEEESSSSS-EEPEEETTTTEEEE-TTTHHHHSTT--EEEEEEEE-TTS-EEEEEEEEEE-TT--TT---------

Foldseek 3Di:
DPPDDLQKHKDADPDDDAAWPWKWKAQVLPDTDTFDDPPPGSMTMDHHPSNVGLNAQTFMKMWTWGQHPVRDIDIDTGPSQAGNPHDPPDDGDDDDDD

Mean predicted aligned error: 4.24 Å

Sequence (98 aa):
MPGSNPYWFAIQILGVVDAVEKVEISKDASSWTSLRAMGESATWVLGSGAEKIVGVGRTVSVRVTEVAQAGQQLVLQLVNVIPAKWSAGTTYEYTVVI